Protein AF-A0A3N2GU91-F1 (afdb_monomer_lite)

Structure (mmCIF, N/CA/C/O backbone):
data_AF-A0A3N2GU91-F1
#
_entry.id   AF-A0A3N2GU91-F1
#
loop_
_atom_site.group_PDB
_atom_site.id
_atom_site.type_symbol
_atom_site.label_atom_id
_atom_site.label_alt_id
_atom_site.label_comp_id
_atom_site.label_asym_id
_atom_site.label_entity_id
_atom_site.label_seq_id
_atom_site.pdbx_PDB_ins_code
_atom_site.Cartn_x
_atom_site.Cartn_y
_atom_site.Cartn_z
_atom_site.occupancy
_atom_site.B_iso_or_equiv
_atom_site.auth_seq_id
_atom_site.auth_comp_id
_atom_site.auth_asym_id
_atom_site.auth_atom_id
_atom_site.pdbx_PDB_model_num
ATOM 1 N N . MET A 1 1 ? -20.912 1.039 33.330 1.00 76.31 1 MET A N 1
ATOM 2 C CA . MET A 1 1 ? -19.735 0.135 33.333 1.00 76.31 1 MET A CA 1
ATOM 3 C C . MET A 1 1 ? -19.808 -0.881 32.207 1.00 76.31 1 MET A C 1
ATOM 5 O O . MET A 1 1 ? -18.918 -0.892 31.373 1.00 76.31 1 MET A O 1
ATOM 9 N N . THR A 1 2 ? -20.879 -1.671 32.122 1.00 95.12 2 THR A N 1
ATOM 10 C CA . THR A 1 2 ? -21.119 -2.615 31.014 1.00 95.12 2 THR A CA 1
ATOM 11 C C . THR A 1 2 ? -21.129 -1.943 29.640 1.00 95.12 2 THR A C 1
ATOM 13 O O . THR A 1 2 ? 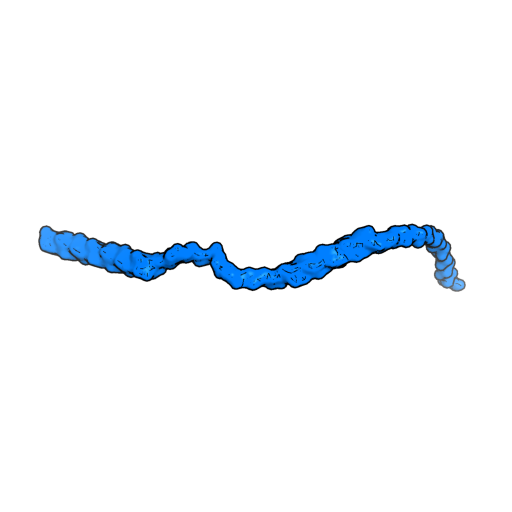-20.471 -2.435 28.734 1.00 95.12 2 THR A O 1
ATOM 16 N N . GLU A 1 3 ? -21.781 -0.787 29.494 1.00 95.44 3 GLU A N 1
ATOM 17 C CA . GLU A 1 3 ? -21.801 -0.060 28.212 1.00 95.44 3 GLU A CA 1
ATOM 18 C C . GLU A 1 3 ? -20.416 0.420 27.771 1.00 95.44 3 GLU A C 1
ATOM 20 O O . GLU A 1 3 ? -20.046 0.261 26.612 1.00 95.44 3 GLU A O 1
ATOM 25 N N . LEU A 1 4 ? -19.613 0.925 28.714 1.00 97.00 4 LEU A N 1
ATOM 26 C CA . LEU A 1 4 ? -18.229 1.317 28.448 1.00 97.00 4 LEU A CA 1
ATOM 27 C C . LEU A 1 4 ? -17.399 0.113 27.979 1.00 97.00 4 LEU A C 1
ATOM 29 O O . LEU A 1 4 ? -16.645 0.222 27.017 1.00 97.00 4 LEU A O 1
ATOM 33 N N . LEU A 1 5 ? -17.572 -1.049 28.617 1.00 97.62 5 LEU A N 1
ATOM 34 C CA . LEU A 1 5 ? -16.890 -2.284 28.225 1.00 97.62 5 LEU A CA 1
ATOM 35 C C . LEU A 1 5 ? -17.327 -2.769 26.835 1.00 97.62 5 LEU A C 1
ATOM 37 O O . LEU A 1 5 ? -16.478 -3.167 26.042 1.00 97.62 5 LEU A O 1
ATOM 41 N N . MET A 1 6 ? -18.621 -2.693 26.513 1.00 97.81 6 MET A N 1
ATOM 42 C CA . MET A 1 6 ? -19.150 -3.059 25.192 1.00 97.81 6 MET A CA 1
ATOM 43 C C . MET A 1 6 ? -18.639 -2.126 24.095 1.00 97.81 6 MET A C 1
ATOM 45 O O . MET A 1 6 ? -18.261 -2.584 23.018 1.00 97.81 6 MET A O 1
ATOM 49 N N . PHE A 1 7 ? -18.561 -0.827 24.379 1.00 97.62 7 PHE A N 1
ATOM 50 C CA . PHE A 1 7 ? -18.011 0.155 23.452 1.00 97.62 7 PHE A CA 1
ATOM 51 C C . PHE A 1 7 ? -16.523 -0.096 23.170 1.00 97.62 7 PHE A C 1
ATOM 53 O O . PHE A 1 7 ? -16.104 -0.125 22.012 1.00 97.62 7 PHE A O 1
ATOM 60 N N . LEU A 1 8 ? -15.730 -0.362 24.213 1.00 98.31 8 LEU A N 1
ATOM 61 C CA . LEU A 1 8 ? -14.316 -0.716 24.063 1.00 98.31 8 LEU A CA 1
ATOM 62 C C . LEU A 1 8 ? -14.131 -2.028 23.291 1.00 98.31 8 LEU A C 1
ATOM 64 O O . LEU A 1 8 ? -13.249 -2.114 22.435 1.00 98.31 8 LEU A O 1
ATOM 68 N N . LEU A 1 9 ? -14.981 -3.028 23.544 1.00 98.25 9 LEU A N 1
ATOM 69 C CA . LEU A 1 9 ? -14.975 -4.293 22.811 1.00 98.25 9 LEU A CA 1
ATOM 70 C C . LEU A 1 9 ? -15.260 -4.074 21.320 1.00 98.25 9 LEU A C 1
ATOM 72 O O . LEU A 1 9 ? -14.557 -4.633 20.479 1.00 98.25 9 LEU A O 1
ATOM 76 N N . LEU A 1 10 ? -16.247 -3.237 20.987 1.00 98.44 10 LEU A N 1
ATOM 77 C CA . LEU A 1 10 ? -16.582 -2.904 19.604 1.00 98.44 10 LEU A CA 1
ATOM 78 C C . LEU A 1 10 ? -15.401 -2.235 18.889 1.00 98.44 10 LEU A C 1
ATOM 80 O O . LEU A 1 10 ? -15.034 -2.658 17.793 1.00 98.44 10 LEU A O 1
ATOM 84 N N . ILE A 1 11 ? -14.764 -1.244 19.523 1.00 98.50 11 ILE A N 1
ATOM 85 C CA . ILE A 1 11 ? -13.568 -0.584 18.976 1.00 98.50 11 ILE A CA 1
ATOM 86 C C . ILE A 1 11 ? -12.450 -1.604 18.751 1.00 98.50 11 ILE A C 1
ATOM 88 O O . ILE A 1 11 ? -11.859 -1.637 17.670 1.00 98.50 11 ILE A O 1
ATOM 92 N N . ALA A 1 12 ? -12.177 -2.461 19.738 1.00 98.12 12 ALA A N 1
ATOM 93 C CA . ALA A 1 12 ? -11.151 -3.491 19.626 1.00 98.12 12 ALA A CA 1
ATOM 94 C C . ALA A 1 12 ? -11.427 -4.443 18.451 1.00 98.12 12 ALA A C 1
ATOM 96 O O . ALA A 1 12 ? -10.506 -4.771 17.701 1.00 98.12 12 ALA A O 1
ATOM 97 N N . LEU A 1 13 ? -12.689 -4.832 18.241 1.00 98.19 13 LEU A N 1
ATOM 98 C CA . LEU A 1 13 ? -13.095 -5.691 17.130 1.00 98.19 13 LEU A CA 1
ATOM 99 C C . LEU A 1 13 ? -12.893 -5.011 15.770 1.00 98.19 13 LEU A C 1
ATOM 101 O O . LEU A 1 13 ? -12.384 -5.638 14.841 1.00 98.19 13 LEU A O 1
ATOM 105 N N . ILE A 1 14 ? -13.254 -3.727 15.658 1.00 98.00 14 ILE A N 1
ATOM 106 C CA . ILE A 1 14 ? -13.081 -2.932 14.434 1.00 98.00 14 ILE A CA 1
ATOM 107 C C . ILE A 1 14 ? -11.594 -2.808 14.099 1.00 98.00 14 ILE A C 1
ATOM 109 O O . ILE A 1 14 ? -11.185 -3.132 12.984 1.00 98.00 14 ILE A O 1
ATOM 113 N N . VAL A 1 15 ? -10.769 -2.395 15.065 1.00 97.44 15 VAL A N 1
ATOM 114 C CA . VAL A 1 15 ? -9.316 -2.258 14.882 1.00 97.44 15 VAL A CA 1
ATOM 115 C C . VAL A 1 15 ? -8.690 -3.600 14.509 1.00 97.44 15 VAL A C 1
ATOM 117 O O . VAL A 1 15 ? -7.874 -3.672 13.588 1.00 97.44 15 VAL A O 1
ATOM 120 N N . TRP A 1 16 ? -9.098 -4.682 15.176 1.00 97.00 16 TRP A N 1
ATOM 121 C CA . TRP A 1 16 ? -8.628 -6.026 14.860 1.00 97.00 16 TRP A CA 1
ATOM 122 C C . TRP A 1 16 ? -9.022 -6.455 13.442 1.00 97.00 16 TRP A C 1
ATOM 124 O O . TRP A 1 16 ? -8.173 -6.957 12.705 1.00 97.00 16 TRP A O 1
ATOM 134 N N . GLY A 1 17 ? -10.270 -6.218 13.032 1.00 94.62 17 GLY A N 1
ATOM 135 C CA . GLY A 1 17 ? -10.767 -6.531 11.694 1.00 94.62 17 GLY A CA 1
ATOM 136 C C . GLY A 1 17 ? -10.037 -5.747 10.604 1.00 94.62 17 GLY A C 1
ATOM 137 O O . GLY A 1 17 ? -9.591 -6.336 9.618 1.00 94.62 17 GLY A O 1
ATOM 138 N N . LEU A 1 18 ? -9.830 -4.446 10.819 1.00 93.44 18 LEU A N 1
ATOM 139 C CA . LEU A 1 18 ? -9.063 -3.585 9.919 1.00 93.44 18 LEU A CA 1
ATOM 140 C C . LEU A 1 18 ? -7.614 -4.054 9.798 1.00 93.44 18 LEU A C 1
ATOM 142 O O . LEU A 1 18 ? -7.130 -4.237 8.685 1.00 93.44 18 LEU A O 1
ATOM 146 N N . ASN A 1 19 ? -6.937 -4.328 10.916 1.00 91.50 19 ASN A N 1
ATOM 147 C CA . ASN A 1 19 ? -5.565 -4.830 10.905 1.00 91.50 19 ASN A CA 1
ATOM 148 C C . ASN A 1 19 ? -5.476 -6.209 10.230 1.00 91.50 19 ASN A C 1
ATOM 150 O O . ASN A 1 19 ? -4.588 -6.465 9.422 1.00 91.50 19 ASN A O 1
ATOM 154 N N . ARG A 1 20 ? -6.425 -7.111 10.504 1.00 91.19 20 ARG A N 1
ATOM 155 C CA . ARG A 1 20 ? -6.477 -8.436 9.873 1.00 91.19 20 ARG A CA 1
ATOM 156 C C . ARG A 1 20 ? -6.694 -8.335 8.367 1.00 91.19 20 ARG A C 1
ATOM 158 O O . ARG A 1 20 ? -6.046 -9.072 7.623 1.00 91.19 20 ARG A O 1
ATOM 165 N N . ASN A 1 21 ? -7.571 -7.436 7.930 1.00 89.06 21 ASN A N 1
ATOM 166 C CA . ASN A 1 21 ? -7.807 -7.173 6.519 1.00 89.06 21 ASN A CA 1
ATOM 167 C C . ASN A 1 21 ? -6.578 -6.539 5.859 1.00 89.06 21 ASN A C 1
ATOM 169 O O . ASN A 1 21 ? -6.129 -7.019 4.824 1.00 89.06 21 ASN A O 1
ATOM 173 N N . HIS A 1 22 ? -5.970 -5.544 6.504 1.00 81.31 22 HIS A N 1
ATOM 174 C CA . HIS A 1 22 ? -4.748 -4.906 6.031 1.00 81.31 22 HIS A CA 1
ATOM 175 C C . HIS A 1 22 ? -3.603 -5.912 5.904 1.00 81.31 22 HIS A C 1
ATOM 177 O O . HIS A 1 22 ? -2.944 -5.933 4.882 1.00 81.31 22 HIS A O 1
ATOM 183 N N . ARG A 1 23 ? -3.413 -6.833 6.858 1.00 78.75 23 ARG A N 1
ATOM 184 C CA . ARG A 1 23 ? -2.396 -7.899 6.751 1.00 78.75 23 ARG A CA 1
ATOM 185 C C . ARG A 1 23 ? -2.675 -8.903 5.630 1.00 78.75 23 ARG A C 1
ATOM 187 O O . ARG A 1 23 ? -1.731 -9.481 5.109 1.00 78.75 23 ARG A O 1
ATOM 194 N N . ARG A 1 24 ? -3.944 -9.146 5.281 1.00 73.62 24 ARG A N 1
ATOM 195 C CA . ARG A 1 24 ? -4.321 -10.013 4.147 1.00 73.62 24 ARG A CA 1
ATOM 196 C C . ARG A 1 24 ? -4.152 -9.318 2.800 1.00 73.62 24 ARG A C 1
ATOM 198 O O . ARG A 1 24 ? -3.820 -9.976 1.826 1.00 73.62 24 ARG A O 1
ATOM 205 N N . GLN A 1 25 ? -4.420 -8.018 2.759 1.00 70.50 25 GLN A N 1
ATOM 206 C CA . GLN A 1 25 ? -4.378 -7.205 1.546 1.00 70.50 25 GLN A CA 1
ATOM 207 C C . GLN A 1 25 ? -3.074 -6.420 1.396 1.00 70.50 25 GLN A C 1
ATOM 209 O O . GLN A 1 25 ? -2.908 -5.735 0.394 1.00 70.50 25 GLN A O 1
ATOM 214 N N . ALA A 1 26 ? -2.162 -6.506 2.370 1.00 65.62 26 ALA A N 1
ATOM 215 C CA . ALA A 1 26 ? -0.846 -5.895 2.319 1.00 65.62 26 ALA A CA 1
ATOM 216 C C . ALA A 1 26 ? -0.132 -6.464 1.090 1.00 65.62 26 ALA A C 1
ATOM 218 O O . ALA A 1 26 ? 0.205 -7.653 1.076 1.00 65.62 26 ALA A O 1
ATOM 219 N N . PRO A 1 27 ? 0.076 -5.653 0.043 1.00 63.62 27 PRO A N 1
ATOM 220 C CA . PRO A 1 27 ? 0.790 -6.104 -1.132 1.00 63.62 27 PRO A CA 1
ATOM 221 C C . PRO A 1 27 ? 2.202 -6.487 -0.685 1.00 63.62 27 PRO A C 1
ATOM 223 O O . PRO A 1 27 ? 2.874 -5.691 -0.031 1.00 63.62 27 PRO A O 1
ATOM 226 N N . SER A 1 28 ? 2.689 -7.682 -1.036 1.00 62.41 28 SER A N 1
ATOM 227 C CA . SER A 1 28 ? 4.077 -8.068 -0.714 1.00 62.41 28 SER A CA 1
ATOM 228 C C . SER A 1 28 ? 5.114 -7.229 -1.477 1.00 62.41 28 SER A C 1
ATOM 230 O O . SER A 1 28 ? 6.317 -7.387 -1.276 1.00 62.41 28 SER A O 1
ATOM 232 N N . ARG A 1 29 ? 4.661 -6.379 -2.399 1.00 58.91 29 ARG A N 1
ATOM 233 C CA . ARG A 1 29 ? 5.474 -5.527 -3.251 1.00 58.91 29 ARG A CA 1
ATOM 234 C C . ARG A 1 29 ? 4.825 -4.158 -3.325 1.00 58.91 29 ARG A C 1
ATOM 236 O O . ARG A 1 29 ? 3.634 -4.054 -3.606 1.00 58.91 29 ARG A O 1
ATOM 243 N N . MET A 1 30 ? 5.627 -3.122 -3.102 1.00 58.62 30 MET A N 1
ATOM 244 C CA . MET A 1 30 ? 5.294 -1.758 -3.501 1.00 58.62 30 MET A CA 1
ATOM 245 C C . MET A 1 30 ? 4.692 -1.773 -4.915 1.00 58.62 30 MET A C 1
ATOM 247 O O . MET A 1 30 ? 5.246 -2.403 -5.816 1.00 58.62 30 MET A O 1
ATOM 251 N N . PHE A 1 31 ? 3.561 -1.088 -5.093 1.00 57.69 31 PHE A N 1
ATOM 252 C CA . PHE A 1 31 ? 2.897 -0.826 -6.376 1.00 57.69 31 PHE A CA 1
ATOM 253 C C . PHE A 1 31 ? 3.760 0.083 -7.276 1.00 57.69 31 PHE A C 1
ATOM 255 O O . PHE A 1 31 ? 3.373 1.194 -7.619 1.00 57.69 31 PHE A O 1
ATOM 262 N N . GLY A 1 32 ? 4.972 -0.347 -7.616 1.00 58.25 32 GLY A N 1
ATOM 263 C CA . GLY A 1 32 ? 5.954 0.525 -8.252 1.00 58.25 32 GLY A CA 1
ATOM 264 C C . GLY A 1 32 ? 7.179 -0.208 -8.768 1.00 58.25 32 GLY A C 1
ATOM 265 O O . GLY A 1 32 ? 8.290 0.174 -8.438 1.00 58.25 32 GLY A O 1
ATOM 266 N N . SER A 1 33 ? 6.975 -1.288 -9.515 1.00 54.22 33 SER A N 1
ATOM 267 C CA . SER A 1 33 ? 7.874 -1.743 -10.584 1.00 54.22 33 SER A CA 1
ATOM 268 C C . SER A 1 33 ? 7.203 -2.952 -11.228 1.00 54.22 33 SER A C 1
ATOM 270 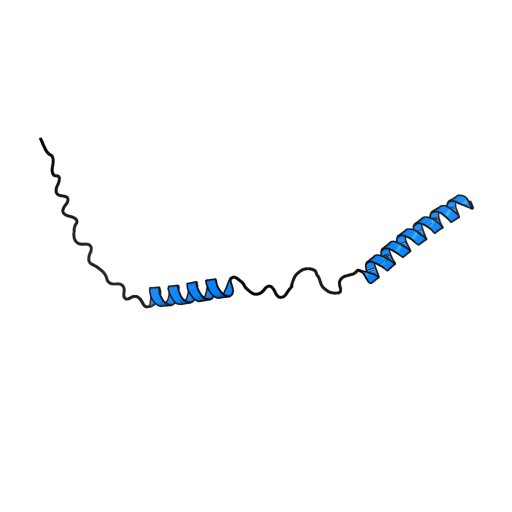O O . SER A 1 33 ? 7.528 -4.106 -10.949 1.00 54.22 33 SER A O 1
ATOM 272 N N . PHE A 1 34 ? 6.133 -2.693 -11.980 1.00 56.69 34 PHE A N 1
ATOM 273 C CA . PHE A 1 34 ? 5.727 -3.662 -12.988 1.00 56.69 34 PHE A CA 1
ATOM 274 C C . PHE A 1 34 ? 6.785 -3.648 -14.087 1.00 56.69 34 PHE A C 1
ATOM 276 O O . PHE A 1 34 ? 7.458 -2.636 -14.278 1.00 56.69 34 PHE A O 1
ATOM 283 N N . ASP A 1 35 ? 6.910 -4.780 -14.768 1.00 60.47 35 ASP A N 1
ATOM 284 C CA . ASP A 1 35 ? 7.675 -4.979 -15.995 1.00 60.47 35 ASP A CA 1
ATOM 285 C C . ASP A 1 35 ? 7.095 -4.042 -17.074 1.00 60.47 35 ASP A C 1
ATOM 287 O O . ASP A 1 35 ? 6.282 -4.431 -17.911 1.00 60.47 35 ASP A O 1
ATOM 291 N N . ILE A 1 36 ? 7.366 -2.740 -16.949 1.00 61.59 36 ILE A N 1
ATOM 292 C CA . ILE A 1 36 ? 7.000 -1.749 -17.947 1.00 61.59 36 ILE A CA 1
ATOM 293 C C . ILE A 1 36 ? 7.952 -2.045 -19.086 1.00 61.59 36 ILE A C 1
ATOM 295 O O . ILE A 1 36 ? 9.130 -1.696 -19.030 1.00 61.59 36 ILE A O 1
ATOM 299 N N . GLU A 1 37 ? 7.428 -2.745 -20.085 1.00 59.09 37 GLU A N 1
ATOM 300 C CA . GLU A 1 37 ? 8.053 -2.851 -21.388 1.00 59.09 37 GLU A CA 1
ATOM 301 C C . GLU A 1 37 ? 8.524 -1.449 -21.779 1.00 59.09 37 GLU A C 1
ATOM 303 O O . GLU A 1 37 ? 7.722 -0.511 -21.849 1.00 59.09 37 GLU A O 1
ATOM 308 N N . ASP A 1 38 ? 9.844 -1.286 -21.898 1.00 70.19 38 ASP A N 1
ATOM 309 C CA . ASP A 1 38 ? 10.480 0.001 -22.153 1.00 70.19 38 ASP A CA 1
ATOM 310 C C . ASP A 1 38 ? 10.074 0.469 -23.553 1.00 70.19 38 ASP A C 1
ATOM 312 O O . ASP A 1 38 ? 10.736 0.204 -24.560 1.00 70.19 38 ASP A O 1
ATOM 316 N N . ARG A 1 39 ? 8.926 1.147 -23.614 1.00 68.81 39 ARG A N 1
ATOM 317 C CA . ARG A 1 39 ? 8.339 1.699 -24.835 1.00 68.81 39 ARG A CA 1
ATOM 318 C C . ARG A 1 39 ? 9.303 2.665 -25.519 1.00 68.81 39 ARG A C 1
ATOM 320 O O . ARG A 1 39 ? 9.258 2.817 -26.742 1.00 68.81 39 ARG A O 1
ATOM 327 N N . ASP A 1 40 ? 10.185 3.283 -24.741 1.00 77.75 40 ASP A N 1
ATOM 328 C CA . ASP A 1 40 ? 11.157 4.248 -25.221 1.00 77.75 40 ASP A CA 1
ATOM 329 C C . ASP A 1 40 ? 12.465 3.587 -25.675 1.00 77.75 40 ASP A C 1
ATOM 331 O O . ASP A 1 40 ? 13.228 4.223 -26.403 1.00 77.75 40 ASP A O 1
ATOM 335 N N . ALA A 1 41 ? 12.700 2.299 -25.394 1.00 80.88 41 ALA A N 1
ATOM 336 C CA . ALA A 1 41 ? 13.891 1.575 -25.847 1.00 80.88 41 ALA A CA 1
ATOM 337 C C . ALA A 1 41 ? 14.085 1.670 -27.366 1.00 80.88 41 ALA A C 1
ATOM 339 O O . ALA A 1 41 ? 15.203 1.859 -27.855 1.00 80.88 41 ALA A O 1
ATOM 340 N N . LEU A 1 42 ? 12.996 1.554 -28.132 1.00 78.81 42 LEU A N 1
ATOM 341 C CA . LEU A 1 42 ? 13.044 1.617 -29.592 1.00 78.81 42 LEU A CA 1
ATOM 342 C C . LEU A 1 42 ? 13.364 3.036 -30.083 1.00 78.81 42 LEU A C 1
ATOM 344 O O . LEU A 1 42 ? 14.161 3.206 -31.009 1.00 78.81 42 LEU A O 1
ATOM 348 N N . ARG A 1 43 ? 12.823 4.058 -29.408 1.00 82.56 43 ARG A N 1
ATOM 349 C CA . ARG A 1 43 ? 13.127 5.468 -29.677 1.00 82.56 43 ARG A CA 1
ATOM 350 C C . ARG A 1 43 ? 14.584 5.794 -29.353 1.00 82.56 43 ARG A C 1
ATOM 352 O O . ARG A 1 43 ? 15.279 6.350 -30.198 1.00 82.56 43 ARG A O 1
ATOM 359 N N . ILE A 1 44 ? 15.063 5.402 -28.173 1.00 87.12 44 ILE A N 1
ATOM 360 C CA . ILE A 1 44 ? 16.437 5.640 -27.713 1.00 87.12 44 ILE A CA 1
ATOM 361 C C . ILE A 1 44 ? 17.436 4.986 -28.672 1.00 87.12 44 ILE A C 1
ATOM 363 O O . ILE A 1 44 ? 18.405 5.622 -29.085 1.00 87.12 44 ILE A O 1
ATOM 367 N N . ARG A 1 45 ? 17.186 3.741 -29.101 1.00 87.50 45 ARG A N 1
ATOM 368 C CA . ARG A 1 45 ? 18.028 3.065 -30.105 1.00 87.50 45 ARG A CA 1
ATOM 369 C C . ARG A 1 45 ? 18.066 3.827 -31.431 1.00 87.50 45 ARG A C 1
ATOM 371 O O . ARG A 1 45 ? 19.145 3.972 -32.007 1.00 87.50 45 ARG A O 1
ATOM 378 N N . GLY A 1 46 ? 16.924 4.345 -31.887 1.00 84.94 46 GLY A N 1
ATOM 379 C CA . GLY A 1 46 ? 16.839 5.185 -33.083 1.00 84.94 46 GLY A CA 1
ATOM 380 C C . GLY A 1 46 ? 17.642 6.483 -32.958 1.00 84.94 46 GLY A C 1
ATOM 381 O O . GLY A 1 46 ? 18.423 6.814 -33.849 1.00 84.94 46 GLY A O 1
ATOM 382 N N . GLU A 1 47 ? 17.525 7.183 -31.829 1.00 85.81 47 GLU A N 1
ATOM 383 C CA . GLU A 1 47 ? 18.264 8.425 -31.570 1.00 85.81 47 GLU A CA 1
ATOM 384 C C . GLU A 1 47 ? 19.782 8.190 -31.478 1.00 85.81 47 GLU A C 1
ATOM 386 O O . GLU A 1 47 ? 20.569 8.971 -32.018 1.00 85.81 47 GLU A O 1
ATOM 391 N N . VAL A 1 48 ? 20.218 7.092 -30.853 1.00 88.44 48 VAL A N 1
ATOM 392 C CA . VAL A 1 48 ? 21.641 6.721 -30.774 1.00 88.44 48 VAL A CA 1
ATOM 393 C C . VAL A 1 48 ? 22.206 6.393 -32.157 1.00 88.44 48 VAL A C 1
ATOM 395 O O . VAL A 1 48 ? 23.304 6.844 -32.493 1.00 88.44 48 VAL A O 1
ATOM 398 N N . ALA A 1 49 ? 21.467 5.643 -32.978 1.00 85.19 49 ALA A N 1
ATOM 399 C CA . ALA A 1 49 ? 21.873 5.340 -34.348 1.00 85.19 49 ALA A CA 1
ATOM 400 C C . ALA A 1 49 ? 21.962 6.613 -35.208 1.00 85.19 49 ALA A C 1
ATOM 402 O O . ALA A 1 49 ? 22.953 6.809 -35.911 1.00 85.19 49 ALA A O 1
ATOM 403 N N . ALA A 1 50 ? 20.985 7.517 -35.089 1.00 80.94 50 ALA A N 1
ATOM 404 C CA . ALA A 1 50 ? 20.983 8.796 -35.794 1.00 80.94 50 ALA A CA 1
ATOM 405 C C . ALA A 1 50 ? 22.167 9.690 -35.386 1.00 80.94 50 ALA A C 1
ATOM 407 O O . ALA A 1 50 ? 22.831 10.259 -36.248 1.00 80.94 50 ALA A O 1
ATOM 408 N N . ARG A 1 51 ? 22.504 9.761 -34.089 1.00 81.38 51 ARG A N 1
ATOM 409 C CA . ARG A 1 51 ? 23.681 10.510 -33.609 1.00 81.38 51 ARG A CA 1
ATOM 410 C C . ARG A 1 51 ? 24.996 9.944 -34.136 1.00 81.38 51 ARG A C 1
ATOM 412 O O . ARG A 1 51 ? 25.897 10.716 -34.462 1.00 81.38 51 ARG A O 1
ATOM 419 N N . ARG A 1 52 ? 25.120 8.615 -34.237 1.00 79.38 52 ARG A N 1
ATOM 420 C CA . ARG A 1 52 ? 26.292 7.978 -34.861 1.00 79.38 52 ARG A CA 1
ATOM 421 C C . ARG A 1 52 ? 26.392 8.318 -36.345 1.00 79.38 52 ARG A C 1
ATOM 423 O O . ARG A 1 52 ? 27.489 8.609 -36.803 1.00 79.38 52 ARG A O 1
ATOM 430 N N . LEU A 1 53 ? 25.271 8.319 -37.067 1.00 75.31 53 LEU A N 1
ATOM 431 C CA . LEU A 1 53 ? 25.238 8.697 -38.480 1.00 75.31 53 LEU A CA 1
ATOM 432 C C . LEU A 1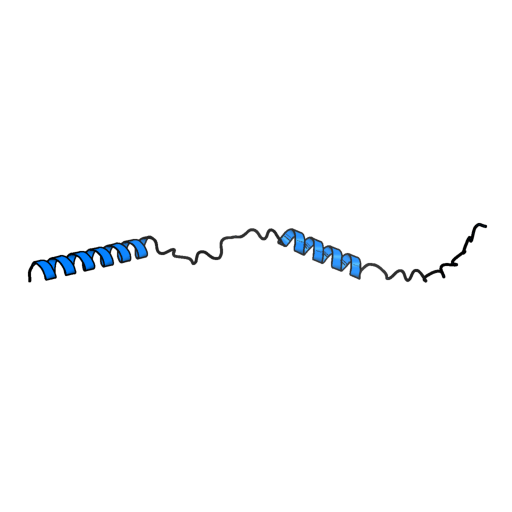 53 ? 25.627 10.168 -38.684 1.00 75.31 53 LEU A C 1
ATOM 434 O O . LEU A 1 53 ? 26.431 10.458 -39.560 1.00 75.31 53 LEU A O 1
ATOM 438 N N . GLU A 1 54 ? 25.115 11.079 -37.853 1.00 73.06 54 GLU A N 1
ATOM 439 C CA . GLU A 1 54 ? 25.465 12.505 -37.927 1.00 73.06 54 GLU A CA 1
ATOM 440 C C . GLU A 1 54 ? 26.943 12.739 -37.588 1.00 73.06 54 GLU A C 1
ATOM 442 O O . GLU A 1 54 ? 27.613 13.525 -38.242 1.00 73.06 54 GLU A O 1
ATOM 447 N N . SER A 1 55 ? 27.487 11.992 -36.625 1.00 69.12 55 SER A N 1
ATOM 448 C CA . SER A 1 55 ? 28.915 12.060 -36.274 1.00 69.12 55 SER A CA 1
ATOM 449 C C . SER A 1 55 ? 29.819 11.450 -37.355 1.00 69.12 55 SER A C 1
ATOM 451 O O . SER A 1 55 ? 30.985 11.815 -37.466 1.00 69.12 55 SER A O 1
ATOM 453 N N . ALA A 1 56 ? 29.294 10.505 -38.140 1.00 66.75 56 ALA A N 1
ATOM 454 C CA . ALA A 1 56 ? 29.966 9.908 -39.291 1.00 66.75 56 ALA A CA 1
ATOM 455 C C . ALA A 1 56 ? 29.747 10.706 -40.585 1.00 66.75 56 ALA A C 1
ATOM 457 O O . ALA A 1 56 ? 30.363 10.392 -41.605 1.00 66.75 56 ALA A O 1
ATOM 458 N N . ARG A 1 57 ? 28.874 11.721 -40.568 1.00 62.66 57 ARG A N 1
ATOM 459 C CA . ARG A 1 57 ? 28.662 12.601 -41.709 1.00 62.66 57 ARG A CA 1
ATOM 460 C C . ARG A 1 57 ? 29.930 13.436 -41.875 1.00 62.66 57 ARG A C 1
ATOM 462 O O . ARG A 1 57 ? 30.254 14.216 -40.981 1.00 62.66 57 ARG A O 1
ATOM 469 N N . PRO A 1 58 ? 30.665 13.302 -42.992 1.00 61.44 58 PRO A N 1
ATOM 470 C CA . PRO A 1 58 ? 31.751 14.223 -43.259 1.00 61.44 58 PRO A CA 1
ATOM 471 C C . PRO A 1 58 ? 31.148 15.627 -43.310 1.00 61.44 58 PRO A C 1
ATOM 473 O O . PRO A 1 58 ? 30.142 15.844 -43.992 1.00 61.44 58 PRO A O 1
ATOM 476 N N . GLU A 1 59 ? 31.733 16.559 -42.558 1.00 60.84 59 GLU A N 1
ATOM 477 C CA . GLU A 1 59 ? 31.426 17.983 -42.643 1.00 60.84 59 GLU A CA 1
ATOM 478 C C . GLU A 1 59 ? 31.748 18.419 -44.076 1.00 60.84 59 GLU A C 1
ATOM 480 O O . GLU A 1 59 ? 32.869 18.814 -44.401 1.00 60.84 59 GLU A O 1
ATOM 485 N N . ILE A 1 60 ? 30.780 18.289 -44.985 1.00 63.34 60 ILE A N 1
ATOM 486 C CA . ILE A 1 60 ? 30.878 18.913 -46.293 1.00 63.34 60 ILE A CA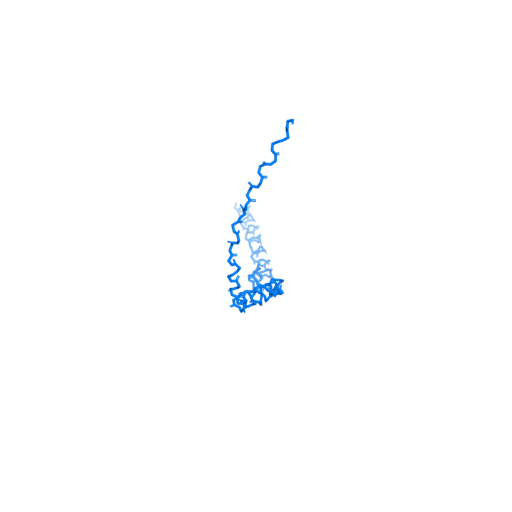 1
ATOM 487 C C . ILE A 1 60 ? 30.754 20.398 -45.988 1.00 63.34 60 ILE A C 1
ATOM 489 O O . ILE A 1 60 ? 29.655 20.943 -45.900 1.00 63.34 60 ILE A O 1
ATOM 493 N N . ARG A 1 61 ? 31.904 21.046 -45.788 1.00 59.72 61 ARG A N 1
ATOM 494 C CA . ARG A 1 61 ? 32.057 22.491 -45.895 1.00 59.72 61 ARG A CA 1
ATOM 495 C C . ARG A 1 61 ? 31.690 22.873 -47.323 1.00 59.72 61 ARG A C 1
ATOM 497 O O . ARG A 1 61 ? 32.550 23.108 -48.165 1.00 59.72 61 ARG A O 1
ATOM 504 N N . THR A 1 62 ? 30.397 22.927 -47.618 1.00 61.31 62 THR A N 1
ATOM 505 C CA . THR A 1 62 ? 29.899 23.730 -48.723 1.00 61.31 62 THR A CA 1
ATOM 506 C C . THR A 1 62 ? 30.271 25.154 -48.368 1.00 61.31 62 THR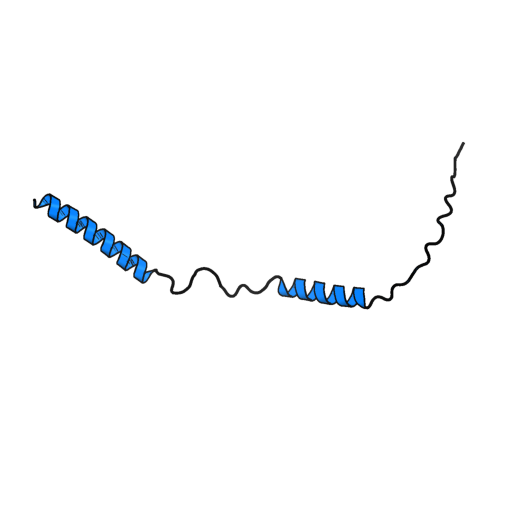 A C 1
ATOM 508 O O . THR A 1 62 ? 29.630 25.777 -47.524 1.00 61.31 62 THR A O 1
ATOM 511 N N . ALA A 1 63 ?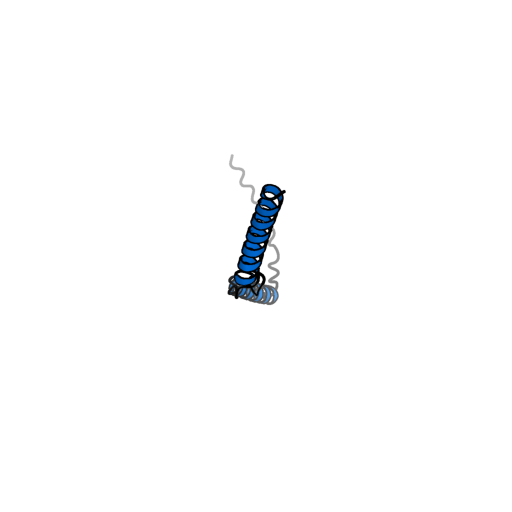 31.371 25.624 -48.958 1.00 61.22 63 ALA A N 1
ATOM 512 C CA . ALA A 1 63 ? 31.732 27.024 -48.962 1.00 61.22 63 ALA A CA 1
ATOM 513 C C . ALA A 1 63 ? 30.473 27.805 -49.336 1.00 61.22 63 ALA A C 1
ATOM 515 O O . ALA A 1 63 ? 29.915 27.622 -50.418 1.00 61.22 63 ALA A O 1
ATOM 516 N N . THR A 1 64 ? 29.983 28.602 -48.392 1.00 59.28 64 THR A N 1
ATOM 517 C CA . THR A 1 64 ? 28.877 29.527 -48.586 1.00 59.28 64 THR A CA 1
ATOM 518 C C . THR A 1 64 ? 29.197 30.381 -49.806 1.00 59.28 64 THR A C 1
ATOM 520 O O . THR A 1 64 ? 30.007 31.303 -49.727 1.00 59.28 64 THR A O 1
ATOM 523 N N . ALA A 1 65 ? 28.600 30.057 -50.952 1.00 61.81 65 ALA A N 1
ATOM 524 C CA . ALA A 1 65 ? 28.676 30.919 -52.117 1.00 61.81 65 ALA A CA 1
ATOM 525 C C . ALA A 1 65 ? 28.040 32.268 -51.737 1.00 61.81 65 ALA A C 1
ATOM 527 O O . ALA A 1 65 ? 26.964 32.280 -51.121 1.00 61.81 65 ALA A O 1
ATOM 528 N N . PRO A 1 66 ? 28.679 33.408 -52.050 1.00 57.50 66 PRO A N 1
ATOM 529 C CA . PRO A 1 66 ? 28.117 34.707 -51.731 1.00 57.50 66 PRO A CA 1
ATOM 530 C C . PRO A 1 66 ? 26.799 34.853 -52.495 1.00 57.50 66 PRO A C 1
ATOM 532 O O . PRO A 1 66 ? 26.770 34.804 -53.722 1.00 57.50 66 PRO A O 1
ATOM 535 N N . ARG A 1 67 ? 25.686 34.999 -51.767 1.00 60.00 67 ARG A N 1
ATOM 536 C CA . ARG A 1 67 ? 24.383 35.312 -52.363 1.00 60.00 67 ARG A CA 1
ATOM 537 C C . ARG A 1 67 ? 24.470 36.714 -52.963 1.00 60.00 67 ARG A C 1
ATOM 539 O O . ARG A 1 67 ? 24.279 37.703 -52.258 1.00 60.00 67 ARG A O 1
ATOM 546 N N . THR A 1 68 ? 24.759 36.808 -54.255 1.00 61.72 68 THR A N 1
ATOM 547 C CA . THR A 1 68 ? 24.594 38.034 -55.037 1.00 61.72 68 THR A CA 1
ATOM 548 C C . THR A 1 68 ? 23.115 38.405 -55.039 1.00 61.72 68 THR A C 1
ATOM 550 O O . THR A 1 68 ? 22.269 37.783 -55.678 1.00 61.72 68 THR A O 1
ATOM 553 N N . ARG A 1 69 ? 22.787 39.413 -54.232 1.00 54.69 69 ARG A N 1
ATOM 554 C CA . ARG A 1 69 ? 21.449 39.977 -54.076 1.00 54.69 69 ARG A CA 1
ATOM 555 C C . ARG A 1 69 ? 21.168 40.886 -55.277 1.00 54.69 69 ARG A C 1
ATOM 557 O O . ARG A 1 69 ? 21.466 42.074 -55.228 1.00 54.69 69 ARG A O 1
ATOM 564 N N . HIS A 1 70 ? 20.617 40.343 -56.361 1.00 54.75 70 HIS A N 1
ATOM 565 C CA . HIS A 1 70 ? 20.101 41.176 -57.450 1.00 54.75 70 HIS A CA 1
ATOM 566 C C . HIS A 1 70 ? 18.786 41.831 -57.012 1.00 54.75 70 HIS A C 1
ATOM 568 O O . HIS A 1 70 ? 17.725 41.211 -56.995 1.00 54.75 70 HIS A O 1
ATOM 574 N N . HIS A 1 71 ? 18.881 43.099 -56.615 1.00 53.31 71 HIS A N 1
ATOM 575 C CA . HIS A 1 71 ? 17.744 43.988 -56.413 1.00 53.31 71 HIS A CA 1
ATOM 576 C C . HIS A 1 71 ? 17.136 44.316 -57.786 1.00 53.31 71 HIS A C 1
ATOM 578 O O . HIS A 1 71 ? 17.618 45.199 -58.490 1.00 53.31 71 HIS A O 1
ATOM 584 N N . LEU A 1 72 ? 16.084 43.602 -58.190 1.00 58.78 72 LEU A N 1
ATOM 585 C CA . LEU A 1 72 ? 15.229 44.030 -59.299 1.00 58.78 72 LEU A CA 1
ATOM 586 C C . LEU A 1 72 ? 14.176 44.995 -58.743 1.00 58.78 72 LEU A C 1
ATOM 588 O O . LEU A 1 72 ? 13.084 44.594 -58.348 1.00 58.78 72 LEU A O 1
ATOM 592 N N . SER A 1 73 ? 14.547 46.275 -58.674 1.00 53.47 73 SER A N 1
ATOM 593 C CA . SER A 1 73 ? 13.594 47.375 -58.531 1.00 53.47 73 SER A CA 1
ATOM 594 C C . SER A 1 73 ? 12.950 47.610 -59.892 1.00 53.47 73 SER A C 1
ATOM 596 O O . SER A 1 73 ? 13.593 48.105 -60.813 1.00 53.47 73 SER A O 1
ATOM 598 N N . ARG A 1 74 ? 11.692 47.198 -60.016 1.00 50.00 74 ARG A N 1
ATOM 599 C CA . ARG A 1 74 ? 10.827 47.457 -61.165 1.00 50.00 74 ARG A CA 1
ATOM 600 C C . ARG A 1 74 ? 10.234 48.861 -60.983 1.00 50.00 74 ARG A C 1
ATOM 602 O O . ARG A 1 74 ? 9.586 49.093 -59.965 1.00 50.00 74 ARG A O 1
ATOM 609 N N . ALA A 1 75 ? 10.473 49.759 -61.932 1.00 53.88 75 ALA A N 1
ATOM 610 C CA . ALA A 1 75 ? 9.733 51.003 -62.132 1.00 53.88 75 ALA A CA 1
ATOM 611 C C . ALA A 1 75 ? 9.402 51.103 -63.621 1.00 53.88 75 ALA A C 1
ATOM 613 O O . ALA A 1 75 ? 10.307 50.766 -64.422 1.00 53.88 75 ALA A O 1
#

Secondary structure (DSSP, 8-state):
-HHHHHHHHHHHHHHHHHHHHHHHH--SS-S-------TTHHHHHHHHHHHHHHHHS------------------

Sequence (75 aa):
MTELLMFLLLIALIVWGLNRNHRRQAPSRMFGSFDIEDRDALRIRGEVAARRLESARPEIRTATAPRTRHHLSRA

Radius of gyration: 36.77 Å; chains: 1; bounding box: 54×61×96 Å

Organism: NCBI:txid84480

Foldseek 3Di:
DVVVVVVVVVVVVVVVVVVVVCVVVVPPDDPPDDPPPPPCPVVVVVVVVVVVVVVVPPPPCPPPDPPPDPPPPDD

pLDDT: mean 75.12, std 15.81, range [50.0, 98.5]